Protein AF-A0A9W8JZE2-F1 (afdb_monomer_lite)

Foldseek 3Di:
DDDDDDDDDDDPPDPPPPPPPPPPPPDDPVCLQWDKDKAFPVRDPDADAFGKIKIKTFCCCNCPVVVHDDQKDWDWDDDPPV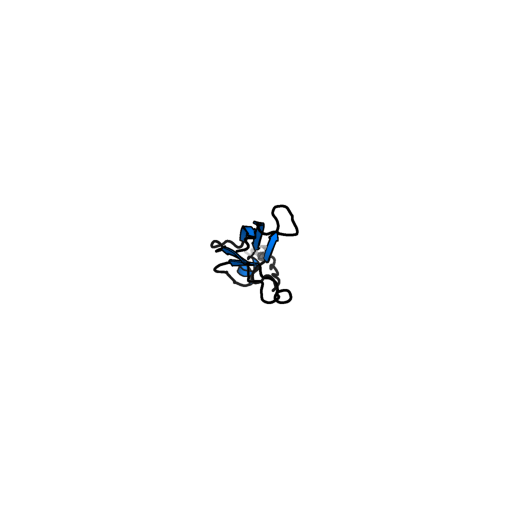RDPPPDDIHTFDIGGAPPPDRMDIDMTGRHDD

pLDDT: mean 81.43, std 16.73, range [36.34, 96.12]

Structure (mmCIF, N/CA/C/O backbone):
data_AF-A0A9W8JZE2-F1
#
_entry.id   AF-A0A9W8JZE2-F1
#
loop_
_atom_site.group_PDB
_atom_site.id
_atom_site.type_symbol
_atom_site.label_atom_id
_atom_site.label_alt_id
_atom_site.label_comp_id
_atom_site.label_asym_id
_atom_site.label_entity_id
_atom_site.label_seq_id
_atom_site.pdbx_PDB_ins_code
_atom_site.Cartn_x
_atom_site.Cartn_y
_atom_site.Cartn_z
_atom_site.occupancy
_atom_site.B_iso_or_equiv
_atom_site.auth_seq_id
_atom_site.auth_comp_id
_atom_site.auth_asym_id
_atom_site.auth_atom_id
_atom_site.pdbx_PDB_model_num
ATOM 1 N N . MET A 1 1 ? -56.820 27.777 64.980 1.00 41.22 1 MET A N 1
ATOM 2 C CA . MET A 1 1 ? -55.723 27.080 64.274 1.00 41.22 1 MET A CA 1
ATOM 3 C C . MET A 1 1 ? -55.921 27.257 62.779 1.00 41.22 1 MET A C 1
ATOM 5 O O . MET A 1 1 ? -56.930 26.787 62.270 1.00 41.22 1 MET A O 1
ATOM 9 N N . LYS A 1 2 ? -55.019 27.959 62.087 1.00 36.34 2 LYS A N 1
ATOM 10 C CA . LYS A 1 2 ? -54.904 27.886 60.624 1.00 36.34 2 LYS A CA 1
ATOM 11 C C . LYS A 1 2 ? -53.526 28.412 60.224 1.00 36.34 2 LYS A C 1
ATOM 13 O O . LYS A 1 2 ? -53.331 29.610 60.075 1.00 36.34 2 LYS A O 1
ATOM 18 N N . PHE A 1 3 ? -52.561 27.503 60.147 1.00 48.38 3 PHE A N 1
ATOM 19 C CA . PHE A 1 3 ? -51.290 27.757 59.480 1.00 48.38 3 PHE A CA 1
ATOM 20 C C . PHE A 1 3 ? -51.466 27.330 58.024 1.00 48.38 3 PHE A C 1
ATOM 22 O O . PHE A 1 3 ? -51.836 26.186 57.771 1.00 48.38 3 PHE A O 1
ATOM 29 N N . ALA A 1 4 ? -51.230 28.235 57.081 1.00 52.41 4 ALA A N 1
ATOM 30 C CA . ALA A 1 4 ? -51.015 27.873 55.687 1.00 52.41 4 ALA A CA 1
ATOM 31 C C . ALA A 1 4 ? -49.619 28.375 55.316 1.00 52.41 4 ALA A C 1
ATOM 33 O O . ALA A 1 4 ? -49.341 29.571 55.359 1.00 52.41 4 ALA A O 1
ATOM 34 N N . ILE A 1 5 ? -48.731 27.408 55.104 1.00 54.84 5 ILE A N 1
ATOM 35 C CA . ILE A 1 5 ? -47.288 27.562 54.963 1.00 54.84 5 ILE A CA 1
ATOM 36 C C . ILE A 1 5 ? -46.951 28.056 53.555 1.00 54.84 5 ILE A C 1
ATOM 38 O O . ILE A 1 5 ? -47.603 27.717 52.570 1.00 54.84 5 ILE A O 1
ATOM 42 N N . SER A 1 6 ? -45.925 28.896 53.531 1.00 46.66 6 SER A N 1
ATOM 43 C CA . SER A 1 6 ? -45.327 29.571 52.390 1.00 46.66 6 SER A CA 1
ATOM 44 C C . SER A 1 6 ? -44.606 28.616 51.425 1.00 46.66 6 SER A C 1
ATOM 46 O O . SER A 1 6 ? -44.084 27.590 51.844 1.00 46.66 6 SER A O 1
ATOM 48 N N . THR A 1 7 ? -44.585 29.024 50.151 1.00 55.22 7 THR A N 1
ATOM 49 C CA . THR A 1 7 ? -43.564 28.834 49.094 1.00 55.22 7 THR A CA 1
ATOM 50 C C . THR A 1 7 ? -42.541 27.693 49.212 1.00 55.22 7 THR A C 1
ATOM 52 O O . THR A 1 7 ? -41.794 27.611 50.177 1.00 55.22 7 THR A O 1
ATOM 55 N N . THR A 1 8 ? -42.360 26.916 48.134 1.00 50.41 8 THR A N 1
ATOM 56 C CA . THR A 1 8 ? -41.018 26.643 47.569 1.00 50.41 8 THR A CA 1
ATOM 57 C C . THR A 1 8 ? -41.085 25.957 46.204 1.00 50.41 8 THR A C 1
ATOM 59 O O . THR A 1 8 ? -41.931 25.111 45.932 1.00 50.41 8 THR A O 1
ATOM 62 N N . LEU A 1 9 ? -40.184 26.411 45.335 1.00 56.50 9 LEU A N 1
ATOM 63 C CA . LEU A 1 9 ? -40.003 26.036 43.944 1.00 56.50 9 LEU A CA 1
ATOM 64 C C . LEU A 1 9 ? -39.423 24.623 43.812 1.00 56.50 9 LEU A C 1
ATOM 66 O O . LEU A 1 9 ? -38.464 24.291 44.501 1.00 56.50 9 LEU A O 1
ATOM 70 N N . LEU A 1 10 ? -39.901 23.859 42.831 1.00 52.69 10 LEU A N 1
ATOM 71 C CA . LEU A 1 10 ? -39.176 22.714 42.275 1.00 52.69 10 LEU A CA 1
ATOM 72 C C . LEU A 1 10 ? -39.187 22.822 40.747 1.00 52.69 10 LEU A C 1
ATOM 74 O O . LEU A 1 10 ? -39.935 22.141 40.053 1.00 52.69 10 LEU A O 1
ATOM 78 N N . TYR A 1 11 ? -38.352 23.721 40.223 1.00 53.94 11 TYR A N 1
ATOM 79 C CA . TYR A 1 11 ? -37.926 23.660 38.828 1.00 53.94 11 TYR A CA 1
ATOM 80 C C . TYR A 1 11 ? -36.801 22.627 38.737 1.00 53.94 11 TYR A C 1
ATOM 82 O O . TYR A 1 11 ? -35.654 22.914 39.068 1.00 53.94 11 TYR A O 1
ATOM 90 N N . LEU A 1 12 ? -37.133 21.410 38.304 1.00 54.81 12 LEU A N 1
ATOM 91 C CA . LEU A 1 12 ? -36.140 20.458 37.814 1.00 54.81 12 LEU A CA 1
ATOM 92 C C . LEU A 1 12 ? -35.728 20.912 36.407 1.00 54.81 12 LEU A C 1
ATOM 94 O O . LEU A 1 12 ? -36.334 20.529 35.409 1.00 54.81 12 LEU A O 1
ATOM 98 N N . SER A 1 13 ? -34.707 21.761 36.315 1.00 56.88 13 SER A N 1
ATOM 99 C CA . SER A 1 13 ? -33.978 21.953 35.064 1.00 56.88 13 SER A CA 1
ATOM 100 C C . SER A 1 13 ? -33.230 20.656 34.764 1.00 56.88 13 SER A C 1
ATOM 102 O O . SER A 1 13 ? -32.191 20.375 35.362 1.00 56.88 13 SER A O 1
ATOM 104 N N . GLY A 1 14 ? -33.805 19.838 33.882 1.00 51.34 14 GLY A N 1
ATOM 105 C CA . GLY A 1 14 ? -33.154 18.658 33.337 1.00 51.34 14 GLY A CA 1
ATOM 106 C C . GLY A 1 14 ? -31.832 19.056 32.694 1.00 51.34 14 GLY A C 1
ATOM 107 O O . GLY A 1 14 ? -31.804 19.780 31.700 1.00 51.34 14 GLY A O 1
ATOM 108 N N . LEU A 1 15 ? -30.735 18.585 33.279 1.00 51.66 15 LEU A N 1
ATOM 109 C CA . LEU A 1 15 ? -29.432 18.565 32.636 1.00 51.66 15 LEU A CA 1
ATOM 110 C C . LEU A 1 15 ? -29.552 17.612 31.444 1.00 51.66 15 LEU A C 1
ATOM 112 O O . LEU A 1 15 ? -29.400 16.400 31.586 1.00 51.66 15 LEU A O 1
ATOM 116 N N . VAL A 1 16 ? -29.876 18.147 30.268 1.00 57.12 16 VAL A N 1
ATOM 117 C CA . VAL A 1 16 ? -29.594 17.458 29.011 1.00 57.12 16 VAL A CA 1
ATOM 118 C C . VAL A 1 16 ? -28.081 17.338 28.936 1.00 57.12 16 VAL A C 1
ATOM 120 O O . VAL A 1 16 ? -27.383 18.297 28.617 1.00 57.12 16 VAL A O 1
ATOM 123 N N . ALA A 1 17 ? -27.569 16.168 29.317 1.00 54.81 17 ALA A N 1
ATOM 124 C CA . ALA A 1 17 ? -26.211 15.776 29.006 1.00 54.81 17 ALA A CA 1
ATOM 125 C C . ALA A 1 17 ? -26.074 15.884 27.486 1.00 54.81 17 ALA A C 1
ATOM 127 O O . ALA A 1 17 ? -26.643 15.086 26.741 1.00 54.81 17 ALA A O 1
ATOM 128 N N . SER A 1 18 ? -25.393 16.929 27.027 1.00 52.44 18 SER A N 1
ATOM 129 C CA . SER A 1 18 ? -24.960 17.075 25.651 1.00 52.44 18 SER A CA 1
ATOM 130 C C . SER A 1 18 ? -24.080 15.865 25.367 1.00 52.44 18 SER A C 1
ATOM 132 O O . SER A 1 18 ? -22.914 15.831 25.756 1.00 52.44 18 SER A O 1
ATOM 134 N N . ALA A 1 19 ? -24.658 14.832 24.749 1.00 52.00 19 ALA A N 1
ATOM 135 C CA . ALA A 1 19 ? -23.880 13.773 24.141 1.00 52.00 19 ALA A CA 1
ATOM 136 C C . ALA A 1 19 ? -22.913 14.484 23.199 1.00 52.00 19 ALA A C 1
ATOM 138 O O . ALA A 1 19 ? -23.346 15.176 22.274 1.00 52.00 19 ALA A O 1
ATOM 139 N N . SER A 1 20 ? -21.618 14.406 23.497 1.00 51.25 20 SER A N 1
ATOM 140 C CA . SER A 1 20 ? -20.584 14.907 22.609 1.00 51.25 20 SER A CA 1
ATOM 141 C C . SER A 1 20 ? -20.808 14.219 21.273 1.00 51.25 20 SER A C 1
ATOM 143 O O . SER A 1 20 ? -20.567 13.017 21.144 1.00 51.25 20 SER A O 1
ATOM 145 N N . VAL A 1 21 ? -21.339 14.964 20.305 1.00 52.09 21 VAL A N 1
ATOM 146 C CA . VAL A 1 21 ? -21.373 14.537 18.916 1.00 52.09 21 VAL A CA 1
ATOM 147 C C . VAL A 1 21 ? -19.905 14.471 18.537 1.00 52.09 21 VAL A C 1
ATOM 149 O O . VAL A 1 21 ? -19.288 15.497 18.253 1.00 52.09 21 VAL A O 1
ATOM 152 N N . TYR A 1 22 ? -19.314 13.279 18.654 1.00 53.31 22 TYR A N 1
ATOM 153 C CA . TYR A 1 22 ? -18.031 13.008 18.029 1.00 53.31 22 TYR A CA 1
ATOM 154 C C . TYR A 1 22 ? -18.170 13.514 16.595 1.00 53.31 22 TYR A C 1
ATOM 156 O O . TYR A 1 22 ? -19.192 13.208 15.965 1.00 53.31 22 TYR A O 1
ATOM 164 N N . PRO A 1 23 ? -17.241 14.353 16.103 1.00 55.75 23 PRO A N 1
ATOM 165 C CA . PRO A 1 23 ? -17.316 14.806 14.728 1.00 55.75 23 PRO A CA 1
ATOM 166 C C . PRO A 1 23 ? -17.463 13.551 13.875 1.00 55.75 23 PRO A C 1
ATOM 168 O O . PRO A 1 23 ? -16.620 12.659 13.953 1.00 55.75 23 PRO A O 1
ATOM 171 N N . ARG A 1 24 ? -18.575 13.439 13.136 1.00 52.97 24 ARG A N 1
ATOM 172 C CA . ARG A 1 24 ? -18.714 12.405 12.113 1.00 52.97 24 ARG A CA 1
ATOM 173 C C . ARG A 1 24 ? -17.526 12.622 11.191 1.00 52.97 24 ARG A C 1
ATOM 175 O O . ARG A 1 24 ? -17.515 13.609 10.455 1.00 52.97 24 ARG A O 1
ATOM 182 N N . GLN A 1 25 ? -16.507 11.773 11.290 1.00 63.12 25 GLN A N 1
ATOM 183 C CA . GLN A 1 25 ? -15.454 11.749 10.294 1.00 63.12 25 GLN A CA 1
ATOM 184 C C . GLN A 1 25 ? -16.162 11.410 8.988 1.00 63.12 25 GLN A C 1
ATOM 186 O O . GLN A 1 25 ? -16.701 10.325 8.815 1.00 63.12 25 GLN A O 1
ATOM 191 N N . SER A 1 26 ? -16.288 12.392 8.098 1.00 81.00 26 SER A N 1
ATOM 192 C CA . SER A 1 26 ? -16.811 12.130 6.768 1.00 81.00 26 SER A CA 1
ATOM 193 C C . SER A 1 26 ? -15.680 11.487 5.979 1.00 81.00 26 SER A C 1
ATOM 195 O O . SER A 1 26 ? -14.832 12.188 5.425 1.00 81.00 26 SER A O 1
ATOM 197 N N . CYS A 1 27 ? -15.624 10.161 5.981 1.00 88.56 27 CYS A N 1
ATOM 198 C CA . CYS A 1 27 ? -14.689 9.432 5.140 1.00 88.56 27 CYS A CA 1
ATOM 199 C C . CYS A 1 27 ? -15.183 9.453 3.686 1.00 88.56 27 CYS A C 1
ATOM 201 O O . CYS A 1 27 ? -16.310 9.026 3.422 1.00 88.56 27 CYS A O 1
ATOM 203 N N . PRO A 1 28 ? -14.386 9.961 2.726 1.00 90.81 28 PRO A N 1
ATOM 204 C CA . PRO A 1 28 ? -14.725 9.840 1.315 1.00 90.81 28 PRO A CA 1
ATOM 205 C C . PRO A 1 28 ? -14.824 8.363 0.914 1.00 90.81 28 PRO A C 1
ATOM 207 O O . PRO A 1 28 ? -14.001 7.555 1.324 1.00 90.81 28 PRO A O 1
ATOM 210 N N . GLU A 1 29 ? -15.744 8.012 0.015 1.00 89.75 29 GLU A N 1
ATOM 211 C CA . GLU A 1 29 ? -15.854 6.641 -0.529 1.00 89.75 29 GLU A CA 1
ATOM 212 C C . GLU A 1 29 ? -14.545 6.121 -1.160 1.00 89.75 29 GLU A C 1
ATOM 214 O O . GLU A 1 29 ? -14.298 4.915 -1.245 1.00 89.75 29 GLU A O 1
ATOM 219 N N . ALA A 1 30 ? -13.673 7.033 -1.599 1.00 90.38 30 ALA A N 1
ATOM 220 C CA . ALA A 1 30 ? -12.351 6.702 -2.121 1.00 90.38 30 ALA A CA 1
ATOM 221 C C . ALA A 1 30 ? -11.404 6.118 -1.054 1.00 90.38 30 ALA A C 1
ATOM 223 O O . ALA A 1 30 ? -10.507 5.359 -1.404 1.00 90.38 30 ALA A O 1
ATOM 224 N N . THR A 1 31 ? -11.605 6.426 0.232 1.00 92.62 31 THR A N 1
ATOM 225 C CA . THR A 1 31 ? -10.744 5.969 1.338 1.00 92.62 31 THR A CA 1
ATOM 226 C C . THR A 1 31 ? -11.270 4.711 2.024 1.00 92.62 31 THR A C 1
ATOM 228 O O . THR A 1 31 ? -10.726 4.293 3.047 1.00 92.62 31 THR A O 1
ATOM 231 N N . ARG A 1 32 ? -12.300 4.061 1.462 1.00 92.75 32 ARG A N 1
ATOM 232 C CA . ARG A 1 32 ? -12.908 2.847 2.033 1.00 92.75 32 ARG A CA 1
ATOM 233 C C . ARG A 1 32 ? -11.934 1.682 2.222 1.00 92.75 32 ARG A C 1
ATOM 235 O O . ARG A 1 32 ? -12.169 0.824 3.060 1.00 92.75 32 ARG A O 1
ATOM 242 N N . PHE A 1 33 ? -10.846 1.656 1.452 1.00 92.75 33 PHE A N 1
ATOM 243 C CA . PHE A 1 33 ? -9.780 0.651 1.550 1.00 92.75 33 PHE A CA 1
ATOM 244 C C . PHE A 1 33 ? -8.503 1.199 2.202 1.00 92.75 33 PHE A C 1
ATOM 246 O O . PHE A 1 33 ? -7.457 0.558 2.163 1.00 92.75 33 PHE A O 1
ATOM 253 N N . GLY A 1 34 ? -8.594 2.382 2.809 1.00 93.00 34 GLY A N 1
ATOM 254 C CA . GLY A 1 34 ? -7.481 3.105 3.399 1.00 93.00 34 GLY A CA 1
ATOM 255 C C . GLY A 1 34 ? -6.833 4.111 2.454 1.00 93.00 34 GLY A C 1
ATOM 256 O O . GLY A 1 34 ? -7.237 4.288 1.304 1.00 93.00 34 GLY A O 1
ATOM 257 N N . ILE A 1 35 ? -5.828 4.804 2.977 1.00 95.12 35 ILE A N 1
ATOM 258 C CA . ILE A 1 35 ? -5.044 5.816 2.270 1.00 95.12 35 ILE A CA 1
ATOM 259 C C . ILE A 1 35 ? -3.605 5.324 2.189 1.00 95.12 35 ILE A C 1
ATOM 261 O O . ILE A 1 35 ? -2.948 5.180 3.217 1.00 95.12 35 ILE A O 1
ATOM 265 N N . LEU A 1 36 ? -3.114 5.095 0.971 1.00 94.19 36 LEU A N 1
ATOM 266 C CA . LEU A 1 36 ? -1.719 4.760 0.701 1.00 94.19 36 LEU A CA 1
ATOM 267 C C . LEU A 1 36 ? -0.922 6.039 0.430 1.00 94.19 36 LEU A C 1
ATOM 269 O O . LEU A 1 36 ? -1.242 6.798 -0.482 1.00 94.19 36 LEU A O 1
ATOM 273 N N . THR A 1 37 ? 0.140 6.249 1.198 1.00 94.69 37 THR A N 1
ATOM 274 C CA . THR A 1 37 ? 1.133 7.303 0.981 1.00 94.69 37 THR A CA 1
ATOM 275 C C . THR A 1 37 ? 2.481 6.660 0.693 1.00 94.69 37 THR A C 1
ATOM 277 O O . THR A 1 37 ? 2.926 5.779 1.429 1.00 94.69 37 THR A O 1
ATOM 280 N N . VAL A 1 38 ? 3.132 7.114 -0.375 1.00 92.06 38 VAL A N 1
ATOM 281 C CA . VAL A 1 38 ? 4.458 6.650 -0.786 1.00 92.06 38 VAL A CA 1
ATOM 282 C C . VAL A 1 38 ? 5.378 7.857 -0.869 1.00 92.06 38 VAL A C 1
ATOM 284 O O . VAL A 1 38 ? 5.032 8.856 -1.501 1.00 92.06 38 VAL A O 1
ATOM 287 N N . SER A 1 39 ? 6.536 7.782 -0.226 1.00 93.00 39 SER A N 1
ATOM 288 C CA . SER A 1 39 ? 7.520 8.859 -0.227 1.00 93.00 39 SER A CA 1
ATOM 289 C C . SER A 1 39 ? 8.944 8.325 -0.289 1.00 93.00 39 SER A C 1
ATOM 291 O O . SER A 1 39 ? 9.242 7.199 0.106 1.00 93.00 39 SER A O 1
ATOM 293 N N . SER A 1 40 ? 9.847 9.160 -0.790 1.00 90.06 40 SER A N 1
ATOM 294 C CA . SER A 1 40 ? 11.274 8.887 -0.729 1.00 90.06 40 SER A CA 1
ATOM 295 C C . SER A 1 40 ? 11.813 9.376 0.616 1.00 90.06 40 SER A C 1
ATOM 297 O O . SER A 1 40 ? 11.540 10.525 0.981 1.00 90.06 40 SER A O 1
ATOM 299 N N . PRO A 1 41 ? 12.630 8.581 1.331 1.00 81.75 41 PRO A N 1
ATOM 300 C CA . PRO A 1 41 ? 13.300 9.038 2.549 1.00 81.75 41 PRO A CA 1
ATOM 301 C C . PRO A 1 41 ? 14.178 10.280 2.333 1.00 81.75 41 PRO A C 1
ATOM 303 O O . PRO A 1 41 ? 14.392 11.050 3.264 1.00 81.75 41 PRO A O 1
ATOM 306 N N . SER A 1 42 ? 14.680 10.488 1.111 1.00 85.00 42 SER A N 1
ATOM 307 C CA . SER A 1 42 ? 15.508 11.639 0.732 1.00 85.00 42 SER A CA 1
ATOM 308 C C . SER A 1 42 ? 14.722 12.769 0.054 1.00 85.00 42 SER A C 1
ATOM 310 O O . SER A 1 42 ? 15.314 13.780 -0.320 1.00 85.00 42 SER A O 1
ATOM 312 N N . GLY A 1 43 ? 13.403 12.622 -0.117 1.00 84.31 43 GLY A N 1
ATOM 313 C CA . GLY A 1 43 ? 12.563 13.587 -0.834 1.00 84.31 43 GLY A CA 1
ATOM 314 C C . GLY A 1 43 ? 12.676 13.520 -2.363 1.00 84.31 43 GLY A C 1
ATOM 315 O O . GLY A 1 43 ? 12.240 14.448 -3.042 1.00 84.31 43 GLY A O 1
ATOM 316 N N . ALA A 1 44 ? 13.249 12.447 -2.917 1.00 84.31 44 ALA A N 1
ATOM 317 C CA . ALA A 1 44 ? 13.294 12.227 -4.360 1.00 84.31 44 ALA A CA 1
ATOM 318 C C . ALA A 1 44 ? 11.887 12.049 -4.966 1.00 84.31 44 ALA A C 1
ATOM 320 O O . ALA A 1 44 ? 10.990 11.470 -4.351 1.00 84.31 44 ALA A O 1
ATOM 321 N N . THR A 1 45 ? 11.712 12.524 -6.201 1.00 85.12 45 THR A N 1
ATOM 322 C CA . THR A 1 45 ? 10.468 12.394 -6.984 1.00 85.12 45 THR A CA 1
ATOM 323 C C . THR A 1 45 ? 10.535 11.289 -8.042 1.00 85.12 45 THR A C 1
ATOM 325 O O . THR A 1 45 ? 9.518 10.955 -8.645 1.00 85.12 45 THR A O 1
ATOM 328 N N . SER A 1 46 ? 11.716 10.704 -8.252 1.00 84.19 46 SER A N 1
ATOM 329 C CA . SER A 1 46 ? 11.972 9.566 -9.137 1.00 84.19 46 SER A CA 1
ATOM 330 C C . SER A 1 46 ? 12.690 8.464 -8.363 1.00 84.19 46 SER A C 1
ATOM 332 O O . SER A 1 46 ? 13.592 8.772 -7.585 1.00 84.19 46 SER A O 1
ATOM 334 N N . TYR A 1 47 ? 12.330 7.206 -8.618 1.00 85.38 47 TYR A N 1
ATOM 335 C CA . TYR A 1 47 ? 12.928 6.036 -7.974 1.00 85.38 47 TYR A CA 1
ATOM 336 C C . TYR A 1 47 ? 13.657 5.180 -9.005 1.00 85.38 47 TYR A C 1
ATOM 338 O O . TYR A 1 47 ? 13.104 4.869 -10.061 1.00 85.38 47 TYR A O 1
ATOM 346 N N . ASN A 1 48 ? 14.879 4.780 -8.681 1.00 85.62 48 ASN A N 1
ATOM 347 C CA . ASN A 1 48 ? 15.655 3.799 -9.422 1.00 85.62 48 ASN A CA 1
ATOM 348 C C . ASN A 1 48 ? 15.574 2.428 -8.737 1.00 85.62 48 ASN A C 1
ATOM 350 O O . ASN A 1 48 ? 15.297 2.340 -7.536 1.00 85.62 48 ASN A O 1
ATOM 354 N N . PRO A 1 49 ? 15.852 1.337 -9.469 1.00 83.69 49 PRO A N 1
ATOM 355 C CA . PRO A 1 49 ? 16.052 0.033 -8.851 1.00 83.69 49 PRO A CA 1
ATOM 356 C C . PRO A 1 49 ? 17.100 0.104 -7.728 1.00 83.69 49 PRO A C 1
ATOM 358 O O . PRO A 1 49 ? 18.196 0.625 -7.920 1.00 83.69 49 PRO A O 1
ATOM 361 N N . GLY A 1 50 ? 16.757 -0.430 -6.557 1.00 84.25 50 GLY A N 1
ATOM 362 C CA . GLY A 1 50 ? 17.583 -0.419 -5.347 1.00 84.25 50 GLY A CA 1
ATOM 363 C C . GLY A 1 50 ? 17.345 0.764 -4.400 1.00 84.25 50 GLY A C 1
ATOM 364 O O . GLY A 1 50 ? 17.784 0.696 -3.242 1.00 84.25 50 GLY A O 1
ATOM 365 N N . ASP A 1 51 ? 16.622 1.798 -4.847 1.00 88.38 51 ASP A N 1
ATOM 366 C CA . ASP A 1 51 ? 16.287 2.953 -4.014 1.00 88.38 51 ASP A CA 1
ATOM 367 C C . ASP A 1 51 ? 15.321 2.568 -2.891 1.00 88.38 51 ASP A C 1
ATOM 369 O O . ASP A 1 51 ? 14.477 1.675 -3.031 1.00 88.38 51 ASP A O 1
ATOM 373 N N . ASP A 1 52 ? 15.456 3.266 -1.764 1.00 90.50 52 ASP A N 1
ATOM 374 C CA . ASP A 1 52 ? 14.557 3.123 -0.626 1.00 90.50 52 ASP A CA 1
ATOM 375 C C . ASP A 1 52 ? 13.251 3.892 -0.859 1.00 90.50 52 ASP A C 1
ATOM 377 O O . ASP A 1 52 ? 13.242 5.053 -1.279 1.00 90.50 52 ASP A O 1
ATOM 381 N N . ILE A 1 53 ? 12.143 3.245 -0.514 1.00 91.75 53 ILE A N 1
ATOM 382 C CA . ILE A 1 53 ? 10.793 3.794 -0.526 1.00 91.75 53 ILE A CA 1
ATOM 383 C C . ILE A 1 53 ? 10.202 3.655 0.871 1.00 91.75 53 ILE A C 1
ATOM 385 O O . ILE A 1 53 ? 10.187 2.563 1.439 1.00 91.75 53 ILE A O 1
ATOM 389 N N . SER A 1 54 ? 9.676 4.757 1.397 1.00 94.31 54 SER A N 1
ATOM 390 C CA . SER A 1 54 ? 8.836 4.769 2.588 1.00 94.31 54 SER A CA 1
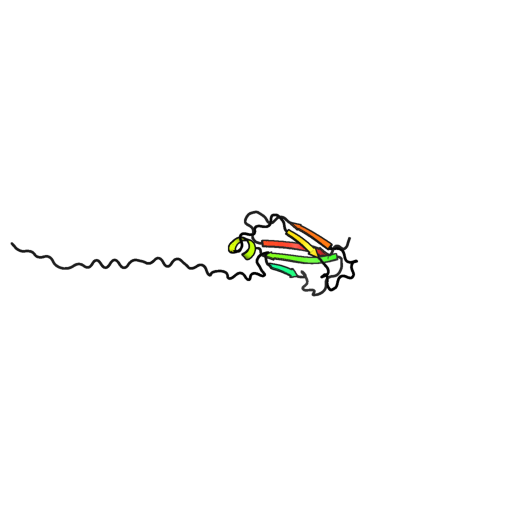ATOM 391 C C . SER A 1 54 ? 7.372 4.607 2.193 1.00 94.31 54 SER A C 1
ATOM 393 O O . SER A 1 54 ? 6.855 5.321 1.328 1.00 94.31 54 SER A O 1
ATOM 395 N N . ILE A 1 55 ? 6.709 3.642 2.819 1.00 94.38 55 ILE A N 1
ATOM 396 C CA . ILE A 1 55 ? 5.308 3.315 2.595 1.00 94.38 55 ILE A CA 1
ATOM 397 C C . ILE A 1 55 ? 4.562 3.512 3.905 1.00 94.38 55 ILE A C 1
ATOM 399 O O . ILE A 1 55 ? 4.969 2.998 4.947 1.00 94.38 55 ILE A O 1
ATOM 403 N N . LYS A 1 56 ? 3.434 4.217 3.824 1.00 95.56 56 LYS A N 1
ATOM 404 C CA . LYS A 1 56 ? 2.495 4.395 4.924 1.00 95.56 56 LYS A CA 1
ATOM 405 C C . LYS A 1 56 ? 1.073 4.128 4.456 1.00 95.56 56 LYS A C 1
ATOM 407 O O . LYS A 1 56 ? 0.644 4.676 3.442 1.00 95.56 56 LYS A O 1
ATOM 412 N N . VAL A 1 57 ? 0.332 3.338 5.222 1.00 96.12 57 VAL A N 1
ATOM 413 C CA . VAL A 1 57 ? -1.099 3.109 5.017 1.00 96.12 57 VAL A CA 1
ATOM 414 C C . VAL A 1 57 ? -1.880 3.520 6.254 1.00 96.12 57 VAL A C 1
ATOM 416 O O . VAL A 1 57 ? -1.509 3.171 7.374 1.00 96.12 57 VAL A O 1
ATOM 419 N N . ASP A 1 58 ? -2.976 4.241 6.026 1.00 95.50 58 ASP A N 1
ATOM 420 C CA . ASP A 1 58 ? -3.966 4.584 7.042 1.00 95.50 58 ASP A CA 1
ATOM 421 C C . ASP A 1 58 ? -5.302 3.891 6.754 1.00 95.50 58 ASP A C 1
ATOM 423 O O . ASP A 1 58 ? -5.960 4.173 5.752 1.00 95.50 58 ASP A O 1
ATOM 427 N N . LEU A 1 59 ? -5.693 2.971 7.635 1.00 95.56 59 LEU A N 1
ATOM 428 C CA . LEU A 1 59 ? -6.920 2.180 7.564 1.00 95.56 59 LEU A CA 1
ATOM 429 C C . LEU A 1 59 ? -8.046 2.741 8.443 1.00 95.56 59 LEU A C 1
ATOM 431 O O . LEU A 1 59 ? -9.073 2.083 8.590 1.00 95.56 59 LEU A O 1
ATOM 435 N N . THR A 1 60 ? -7.890 3.933 9.026 1.00 94.44 60 THR A N 1
ATOM 436 C CA . THR A 1 60 ? -8.847 4.502 9.990 1.00 94.44 60 THR A CA 1
ATOM 437 C C . THR A 1 60 ? -10.269 4.510 9.439 1.00 94.44 60 THR A C 1
ATOM 439 O O . THR A 1 60 ? -11.166 3.963 10.072 1.00 94.44 60 THR A O 1
ATOM 442 N N . CYS A 1 61 ? -10.463 5.044 8.230 1.00 93.69 61 CYS A N 1
ATOM 443 C CA . CYS A 1 61 ? -11.771 5.045 7.574 1.00 93.69 61 CYS A CA 1
ATOM 444 C C . CYS A 1 61 ? -12.257 3.626 7.253 1.00 93.69 61 CYS A C 1
ATOM 446 O O . CYS A 1 6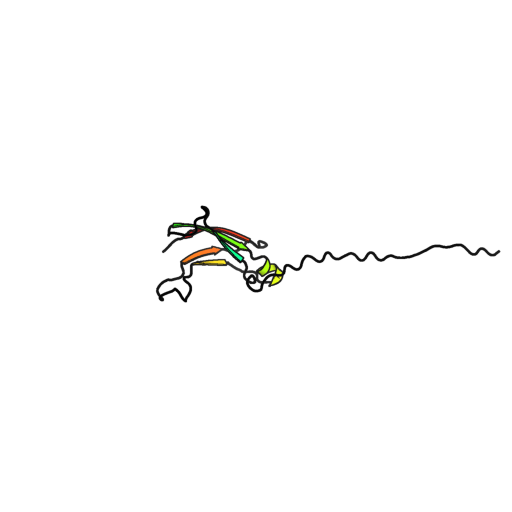1 ? -13.405 3.286 7.527 1.00 93.69 61 CYS A O 1
ATOM 448 N N . ALA A 1 62 ? -11.380 2.789 6.688 1.00 93.62 62 ALA A N 1
ATOM 449 C CA . ALA A 1 62 ? -11.724 1.425 6.296 1.00 93.62 62 ALA A CA 1
ATOM 450 C C . ALA A 1 62 ? -12.304 0.635 7.476 1.00 93.62 62 ALA A C 1
ATOM 452 O O . ALA A 1 62 ? -13.371 0.039 7.353 1.00 93.62 62 ALA A O 1
ATOM 453 N N . VAL A 1 63 ? -11.647 0.700 8.634 1.00 93.00 63 VAL A N 1
ATOM 454 C CA . VAL A 1 63 ? -12.049 -0.043 9.830 1.00 93.00 63 VAL A CA 1
ATOM 455 C C . VAL A 1 63 ? -13.225 0.621 10.543 1.00 93.00 63 VAL A C 1
ATOM 457 O O . VAL A 1 63 ? -14.210 -0.056 10.833 1.00 93.00 63 VAL A O 1
ATOM 460 N N . ASN A 1 64 ? -13.145 1.923 10.827 1.00 92.50 64 ASN A N 1
ATOM 461 C CA . ASN A 1 64 ? -14.094 2.578 11.731 1.00 92.50 64 ASN A CA 1
ATOM 462 C C . ASN A 1 64 ? -15.420 2.946 11.055 1.00 92.50 64 ASN A C 1
ATOM 464 O O . ASN A 1 64 ? -16.464 2.875 11.702 1.00 92.50 64 ASN A O 1
ATOM 468 N N . ASP A 1 65 ? -15.392 3.316 9.774 1.00 92.06 65 ASP A N 1
ATOM 469 C CA . ASP A 1 65 ? -16.569 3.815 9.052 1.00 92.06 65 ASP A CA 1
ATOM 470 C C . ASP A 1 65 ? -17.160 2.765 8.108 1.00 92.06 65 ASP A C 1
ATOM 472 O O . ASP A 1 65 ? -18.380 2.683 7.957 1.00 92.06 65 ASP A O 1
ATOM 476 N N . PHE A 1 66 ? -16.311 1.927 7.505 1.00 91.81 66 PHE A N 1
ATOM 477 C CA . PHE A 1 66 ? -16.745 0.904 6.548 1.00 91.81 66 PHE A CA 1
ATOM 478 C C . PHE A 1 66 ? -16.729 -0.527 7.109 1.00 91.81 66 PHE A C 1
ATOM 480 O O . PHE A 1 66 ? -17.246 -1.435 6.458 1.00 91.81 66 PHE A O 1
ATOM 487 N N . GLY A 1 67 ? -16.170 -0.758 8.304 1.00 91.50 67 GLY A N 1
ATOM 488 C CA . GLY A 1 67 ? -16.097 -2.091 8.919 1.00 91.50 67 GLY A CA 1
ATOM 489 C C . GLY A 1 67 ? -15.204 -3.085 8.164 1.00 91.50 67 GLY A C 1
ATOM 490 O O . GLY A 1 67 ? -15.343 -4.297 8.329 1.00 91.50 67 GLY A O 1
ATOM 491 N N . ILE A 1 68 ? -14.300 -2.591 7.318 1.00 91.12 68 ILE A N 1
ATOM 492 C CA . ILE A 1 68 ? -13.380 -3.381 6.502 1.00 91.12 68 ILE A CA 1
ATOM 493 C C . ILE A 1 68 ? -12.0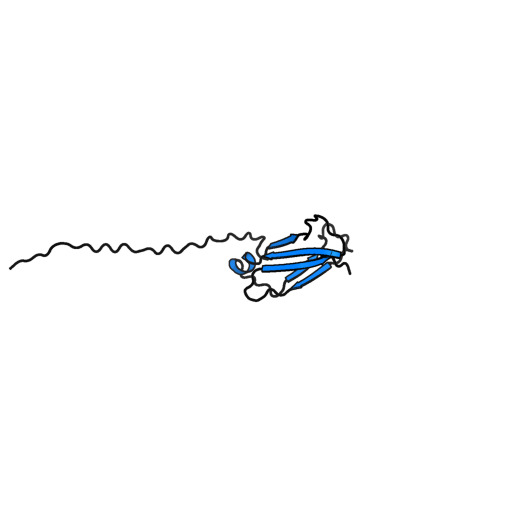67 -3.537 7.267 1.00 91.12 68 ILE A C 1
ATOM 495 O O . ILE A 1 68 ? -11.259 -2.613 7.348 1.00 91.12 68 ILE A O 1
ATOM 499 N N . VAL A 1 69 ? -11.842 -4.736 7.805 1.00 91.81 69 VAL A N 1
ATOM 500 C CA . VAL A 1 69 ? -10.597 -5.100 8.491 1.00 91.81 69 VAL A CA 1
ATOM 501 C C . VAL A 1 69 ? -9.787 -6.031 7.584 1.00 91.81 69 VAL A C 1
ATOM 503 O O . VAL A 1 69 ? -10.176 -7.189 7.407 1.00 91.81 69 VAL A O 1
ATOM 506 N N . PRO A 1 70 ? -8.686 -5.561 6.972 1.00 90.88 70 PRO A N 1
ATOM 507 C CA . PRO A 1 70 ? -7.876 -6.403 6.104 1.00 90.88 70 PRO A CA 1
ATOM 508 C C . PRO A 1 70 ? -7.134 -7.473 6.913 1.00 90.88 70 PRO A C 1
ATOM 510 O O . PRO A 1 70 ? -6.550 -7.189 7.957 1.00 90.88 70 PRO A O 1
ATOM 513 N N . ALA A 1 71 ? -7.110 -8.705 6.398 1.00 91.25 71 ALA A N 1
ATOM 514 C CA . ALA A 1 71 ? -6.299 -9.783 6.970 1.00 91.25 71 ALA A CA 1
ATOM 515 C C . ALA A 1 71 ? -4.800 -9.579 6.692 1.00 91.25 71 ALA A C 1
ATOM 517 O O . ALA A 1 71 ? -3.956 -9.910 7.519 1.00 91.25 71 ALA A O 1
ATOM 518 N N . TYR A 1 72 ? -4.472 -9.033 5.520 1.00 92.44 72 TYR A N 1
ATOM 519 C CA . TYR A 1 72 ? -3.121 -8.669 5.107 1.00 92.44 72 TYR A CA 1
ATOM 520 C C . TYR A 1 72 ? -3.174 -7.529 4.085 1.00 92.44 72 TYR A C 1
ATOM 522 O O . TYR A 1 72 ? -4.200 -7.299 3.444 1.00 92.44 72 TYR A O 1
ATOM 530 N N . LEU A 1 73 ? -2.050 -6.834 3.936 1.00 94.25 73 LEU A N 1
ATOM 531 C CA . LEU A 1 73 ? -1.807 -5.810 2.930 1.00 94.25 73 LEU A CA 1
ATOM 532 C C . LEU A 1 73 ? -0.709 -6.295 1.985 1.00 94.25 73 LEU A C 1
ATOM 534 O O . LEU A 1 73 ? 0.381 -6.665 2.432 1.00 94.25 73 LEU A O 1
ATOM 538 N N . ASP A 1 74 ? -1.013 -6.280 0.689 1.00 93.94 74 ASP A N 1
ATOM 539 C CA . ASP A 1 74 ? -0.065 -6.566 -0.384 1.00 93.94 74 ASP A CA 1
ATOM 540 C C . ASP A 1 74 ? 0.368 -5.269 -1.052 1.00 93.94 74 ASP A C 1
ATOM 542 O O . ASP A 1 74 ? -0.442 -4.541 -1.625 1.00 93.94 74 ASP A O 1
ATOM 546 N N . TYR A 1 75 ? 1.666 -5.002 -1.009 1.00 92.62 75 TYR A N 1
ATOM 547 C CA . TYR A 1 75 ? 2.273 -3.825 -1.606 1.00 92.62 75 TYR A CA 1
ATOM 548 C C . TYR A 1 75 ? 2.936 -4.226 -2.913 1.00 92.62 75 TYR A C 1
ATOM 550 O O . TYR A 1 75 ? 3.902 -4.988 -2.913 1.00 92.62 75 TYR A O 1
ATOM 558 N N . THR A 1 76 ? 2.398 -3.730 -4.025 1.00 92.12 76 THR A N 1
ATOM 559 C CA . THR A 1 76 ? 2.848 -4.087 -5.373 1.00 92.12 76 THR A CA 1
ATOM 560 C C . THR A 1 76 ? 2.920 -2.842 -6.245 1.00 92.12 76 THR A C 1
ATOM 562 O O . THR A 1 76 ? 2.005 -2.020 -6.228 1.00 92.12 76 THR A O 1
ATOM 565 N N . ILE A 1 77 ? 3.988 -2.713 -7.026 1.00 89.12 77 ILE A N 1
ATOM 566 C CA . ILE A 1 77 ? 4.090 -1.714 -8.089 1.00 89.12 77 ILE A CA 1
ATOM 567 C C . ILE A 1 77 ? 3.507 -2.337 -9.352 1.00 89.12 77 ILE A C 1
ATOM 569 O O . ILE A 1 77 ? 3.965 -3.385 -9.807 1.00 89.12 77 ILE A O 1
ATOM 573 N N . VAL A 1 78 ? 2.486 -1.691 -9.906 1.00 90.31 78 VAL A N 1
ATOM 574 C CA . VAL A 1 78 ? 1.813 -2.127 -11.130 1.00 90.31 78 VAL A CA 1
ATOM 575 C C . VAL A 1 78 ? 1.858 -0.979 -12.121 1.00 90.31 78 VAL A C 1
ATOM 577 O O . VAL A 1 78 ? 1.429 0.130 -11.802 1.00 90.31 78 VAL A O 1
ATOM 580 N N . VAL A 1 79 ? 2.360 -1.246 -13.326 1.00 90.44 79 VAL A N 1
ATOM 581 C CA . VAL A 1 79 ? 2.232 -0.300 -14.436 1.00 90.44 79 VAL A CA 1
ATOM 582 C C . VAL A 1 79 ? 0.752 -0.243 -14.824 1.00 90.44 79 VAL A C 1
ATOM 584 O O . VAL A 1 79 ? 0.177 -1.301 -15.107 1.00 90.44 79 VAL A O 1
ATOM 587 N N . PRO A 1 80 ? 0.107 0.941 -14.808 1.00 92.62 80 PRO A N 1
ATOM 588 C CA . PRO A 1 80 ? -1.298 1.069 -15.172 1.00 92.62 80 PRO A CA 1
ATOM 589 C C . PRO A 1 80 ? -1.581 0.447 -16.535 1.00 92.62 80 PRO A C 1
ATOM 591 O O . PRO A 1 80 ? -0.777 0.573 -17.453 1.00 92.62 80 PRO A O 1
ATOM 594 N N . ALA A 1 81 ? -2.744 -0.186 -16.689 1.00 90.62 81 ALA A N 1
ATOM 595 C CA . ALA A 1 81 ? -3.079 -0.918 -17.911 1.00 90.62 81 ALA A CA 1
ATOM 596 C C . ALA A 1 81 ? -3.056 -0.050 -19.185 1.00 90.62 81 ALA A C 1
ATOM 598 O O . ALA A 1 81 ? -2.861 -0.588 -20.267 1.00 90.62 81 ALA A O 1
ATOM 599 N N . SER A 1 82 ? -3.241 1.272 -19.071 1.00 93.88 82 SER A N 1
ATOM 600 C CA . SER A 1 82 ? -3.116 2.200 -20.205 1.00 93.88 82 SER A CA 1
ATOM 601 C C . SER A 1 82 ? -1.675 2.386 -20.690 1.00 93.88 82 SER A C 1
ATOM 603 O O . SER A 1 82 ? -1.478 2.715 -21.853 1.00 93.88 82 SER A O 1
ATOM 605 N N . GLU A 1 83 ? -0.692 2.163 -19.814 1.00 93.56 83 GLU A N 1
ATOM 606 C CA . GLU A 1 83 ? 0.741 2.374 -20.062 1.00 93.56 83 GLU A CA 1
ATOM 607 C C . GLU A 1 83 ? 1.528 1.056 -20.160 1.00 93.56 83 GLU A C 1
ATOM 609 O O . GLU A 1 83 ? 2.704 1.060 -20.514 1.00 93.56 83 GLU A O 1
ATOM 614 N N . ASN A 1 84 ? 0.898 -0.071 -19.820 1.00 90.00 84 ASN A N 1
ATOM 615 C CA . ASN A 1 84 ? 1.505 -1.397 -19.866 1.00 90.00 84 ASN A CA 1
ATOM 616 C C . ASN A 1 84 ? 1.389 -1.958 -21.288 1.00 90.00 84 ASN A C 1
ATOM 618 O O . ASN A 1 84 ? 0.288 -2.098 -21.822 1.00 90.00 84 ASN A O 1
ATOM 622 N N . ASN A 1 85 ? 2.515 -2.304 -21.907 1.00 90.06 85 ASN A N 1
ATOM 623 C CA . ASN A 1 85 ? 2.544 -2.851 -23.268 1.00 90.06 85 ASN A CA 1
ATOM 624 C C . ASN A 1 85 ? 2.248 -4.366 -23.312 1.00 90.06 85 ASN A C 1
ATOM 626 O O . ASN A 1 85 ? 2.335 -4.984 -24.372 1.00 90.06 85 ASN A O 1
ATOM 630 N N . GLY A 1 86 ? 1.894 -4.958 -22.168 1.00 89.25 86 GLY A N 1
ATOM 631 C CA . GLY A 1 86 ? 1.661 -6.385 -21.975 1.00 89.25 86 GLY A CA 1
ATOM 632 C C . GLY A 1 86 ? 2.868 -7.137 -21.410 1.00 89.25 86 GLY A C 1
ATOM 633 O O . GLY A 1 86 ? 2.765 -8.345 -21.187 1.00 89.25 86 GLY A O 1
ATOM 634 N N . HIS A 1 87 ? 3.995 -6.460 -21.172 1.00 87.56 87 HIS A N 1
ATOM 635 C CA . HIS A 1 87 ? 5.250 -7.086 -20.756 1.00 87.56 87 HIS A CA 1
ATOM 636 C C . HIS A 1 87 ? 5.781 -6.602 -19.406 1.00 87.56 87 HIS A C 1
ATOM 638 O O . HIS A 1 87 ? 6.818 -7.099 -18.973 1.00 87.56 87 HIS A O 1
ATOM 644 N N . GLU A 1 88 ? 5.096 -5.688 -18.715 1.00 89.00 88 GLU A N 1
ATOM 645 C CA . GLU A 1 88 ? 5.502 -5.248 -17.380 1.00 89.00 88 GLU A CA 1
ATOM 646 C C . GLU A 1 88 ? 4.751 -6.033 -16.287 1.00 89.00 88 GLU A C 1
ATOM 648 O O . GLU A 1 88 ? 3.605 -5.690 -15.962 1.00 89.00 88 GLU A O 1
ATOM 653 N N . PRO A 1 89 ? 5.348 -7.098 -15.705 1.00 88.38 89 PRO A N 1
ATOM 654 C CA . PRO A 1 89 ? 4.730 -7.815 -14.602 1.00 88.38 89 PRO A CA 1
ATOM 655 C C . PRO A 1 89 ? 4.696 -6.950 -13.329 1.00 88.38 89 PRO A C 1
ATOM 657 O O . PRO A 1 89 ? 5.555 -6.086 -13.136 1.00 88.38 89 PRO A O 1
ATOM 660 N N . PRO A 1 90 ? 3.743 -7.202 -12.418 1.00 89.69 90 PRO A N 1
ATOM 661 C CA . PRO A 1 90 ? 3.724 -6.558 -11.111 1.00 89.69 90 PRO A CA 1
ATOM 662 C C . PRO A 1 90 ? 4.994 -6.841 -10.293 1.00 89.69 90 PRO A C 1
ATOM 664 O O . PRO A 1 90 ? 5.429 -7.990 -10.195 1.00 89.69 90 PRO A O 1
ATOM 667 N N . ILE A 1 91 ? 5.546 -5.814 -9.642 1.00 87.75 91 ILE A N 1
ATOM 668 C CA . ILE A 1 91 ? 6.696 -5.940 -8.734 1.00 87.75 91 ILE A CA 1
ATOM 669 C C . ILE A 1 91 ? 6.186 -5.975 -7.295 1.00 87.75 91 ILE A C 1
ATOM 671 O O . ILE A 1 91 ? 5.671 -4.977 -6.787 1.00 87.75 91 ILE A O 1
ATOM 675 N N . VAL A 1 92 ? 6.331 -7.116 -6.623 1.00 89.19 92 VAL A N 1
ATOM 676 C CA . VAL A 1 92 ? 5.907 -7.287 -5.226 1.00 89.19 92 VAL A CA 1
ATOM 677 C C . VAL A 1 92 ? 6.958 -6.698 -4.288 1.00 89.19 92 VAL A C 1
ATOM 679 O O . VAL A 1 92 ? 8.117 -7.097 -4.319 1.00 89.19 92 VAL A O 1
ATOM 682 N N . LEU A 1 93 ? 6.541 -5.771 -3.426 1.00 90.38 93 LEU A N 1
ATOM 683 C CA . LEU A 1 93 ? 7.410 -5.108 -2.452 1.00 90.38 93 LEU A CA 1
ATOM 684 C C . LEU A 1 93 ? 7.369 -5.784 -1.082 1.00 90.38 93 LEU A C 1
ATOM 686 O O . LEU A 1 93 ? 8.406 -5.980 -0.454 1.00 90.38 93 LEU A O 1
ATOM 690 N N . ALA A 1 94 ? 6.167 -6.094 -0.592 1.00 91.69 94 ALA A N 1
ATOM 691 C CA . ALA A 1 94 ? 5.959 -6.739 0.699 1.00 91.69 94 ALA A CA 1
ATOM 692 C C . ALA A 1 94 ? 4.529 -7.277 0.831 1.00 91.69 94 ALA A C 1
ATOM 694 O O . ALA A 1 94 ? 3.587 -6.699 0.290 1.00 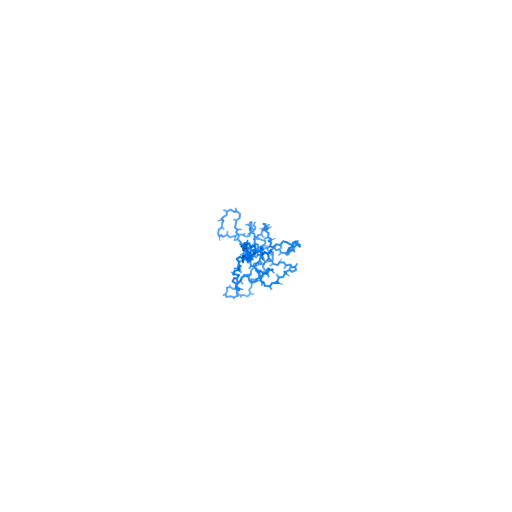91.69 94 ALA A O 1
ATOM 695 N N . ARG A 1 95 ? 4.367 -8.322 1.646 1.00 93.75 95 ARG A N 1
ATOM 696 C CA . ARG A 1 95 ? 3.089 -8.701 2.260 1.00 93.75 95 ARG A CA 1
ATOM 697 C C . ARG A 1 95 ? 3.203 -8.481 3.759 1.00 93.75 95 ARG A C 1
ATOM 699 O O . ARG A 1 95 ? 4.128 -9.003 4.380 1.00 93.75 95 ARG A O 1
ATOM 706 N N . ARG A 1 96 ? 2.278 -7.726 4.349 1.00 94.00 96 ARG A N 1
ATOM 707 C CA . ARG A 1 96 ? 2.304 -7.399 5.781 1.00 94.00 96 ARG A CA 1
ATOM 708 C C . ARG A 1 96 ? 0.958 -7.669 6.427 1.00 94.00 96 ARG A C 1
ATOM 710 O O . ARG A 1 96 ? -0.089 -7.472 5.824 1.00 94.00 96 ARG A O 1
ATOM 717 N N . THR A 1 97 ? 0.996 -8.144 7.664 1.00 93.19 97 THR A N 1
ATOM 718 C CA . THR A 1 97 ? -0.194 -8.274 8.509 1.00 93.19 97 THR A CA 1
ATOM 719 C C . THR A 1 97 ? -0.207 -7.092 9.460 1.00 93.19 97 THR A C 1
ATOM 721 O O . THR A 1 97 ? 0.790 -6.849 10.141 1.00 93.19 97 THR A O 1
ATOM 724 N N . VAL A 1 98 ? -1.313 -6.352 9.499 1.00 88.62 98 VAL A N 1
ATOM 725 C CA . VAL A 1 98 ? -1.457 -5.232 10.430 1.00 88.62 98 VAL A CA 1
ATOM 726 C C . VAL A 1 98 ? -1.714 -5.805 11.828 1.00 88.62 98 VAL A C 1
ATOM 728 O O . VAL A 1 98 ? -2.594 -6.658 11.971 1.00 88.62 98 VAL A O 1
ATOM 731 N N . PRO A 1 99 ? -0.952 -5.402 12.864 1.00 86.88 99 PRO A N 1
ATOM 732 C CA . PRO A 1 99 ? -1.183 -5.874 14.224 1.00 86.88 99 PRO A CA 1
ATOM 733 C C . PRO A 1 99 ? -2.620 -5.611 14.678 1.00 86.88 99 PRO A C 1
ATOM 735 O O . PRO A 1 99 ? -3.197 -4.571 14.358 1.00 86.88 99 PRO A O 1
ATOM 738 N N . ALA A 1 100 ? -3.189 -6.531 15.460 1.00 85.69 100 ALA A N 1
ATOM 739 C CA . ALA A 1 100 ? -4.548 -6.385 15.970 1.00 85.69 100 ALA A CA 1
ATOM 740 C C . ALA A 1 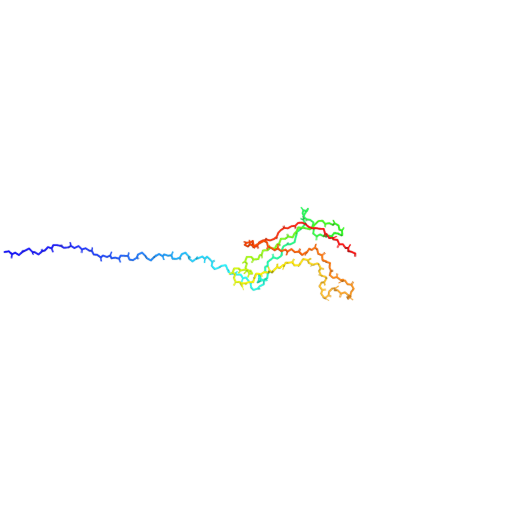100 ? -4.713 -5.057 16.734 1.00 85.69 100 ALA A C 1
ATOM 742 O O . ALA A 1 100 ? -3.930 -4.746 17.631 1.00 85.69 100 ALA A O 1
ATOM 743 N N . GLY A 1 101 ? -5.731 -4.277 16.364 1.00 84.44 101 GLY A N 1
ATOM 744 C CA . GLY A 1 101 ? -6.003 -2.960 16.947 1.00 84.44 101 GLY A CA 1
ATOM 745 C C . GLY A 1 101 ? -5.170 -1.808 16.374 1.00 84.44 101 GLY A C 1
ATOM 746 O O . GLY A 1 101 ? -5.442 -0.660 16.718 1.00 84.44 101 GLY A O 1
ATOM 747 N N . SER A 1 102 ? -4.201 -2.070 15.489 1.00 90.25 102 SER A N 1
ATOM 748 C CA . SER A 1 102 ? -3.537 -1.010 14.728 1.00 90.25 102 SER A CA 1
ATOM 749 C C . SER A 1 102 ? -4.376 -0.614 13.515 1.00 90.25 102 SER A C 1
ATOM 751 O O . SER A 1 102 ? -4.934 -1.462 12.821 1.00 90.25 102 SER A O 1
ATOM 753 N N . LEU A 1 103 ? -4.424 0.688 13.244 1.00 94.12 103 LEU A N 1
ATOM 754 C CA . LEU A 1 103 ? -5.027 1.266 12.039 1.00 94.12 103 LEU A CA 1
ATOM 755 C C . LEU A 1 103 ? -3.967 1.750 11.043 1.00 94.12 103 LEU A C 1
ATOM 757 O O . LEU A 1 103 ? -4.310 2.233 9.970 1.00 94.12 103 LEU A O 1
ATOM 761 N N . LEU A 1 104 ? -2.686 1.632 11.400 1.00 94.88 104 LEU A N 1
ATOM 762 C CA . LEU A 1 104 ? -1.563 2.147 10.628 1.00 94.88 104 LEU A CA 1
ATOM 763 C C . LEU A 1 104 ? -0.551 1.033 10.347 1.00 94.88 104 LEU A C 1
ATOM 765 O O . LEU A 1 104 ? -0.268 0.202 11.216 1.00 94.88 104 LEU A O 1
ATOM 769 N N . ASP A 1 105 ? 0.024 1.060 9.147 1.00 94.19 105 ASP A N 1
ATOM 770 C CA . ASP A 1 105 ? 1.223 0.302 8.781 1.00 94.19 105 ASP A CA 1
ATOM 771 C C . ASP A 1 105 ? 2.224 1.258 8.132 1.00 94.19 105 ASP A C 1
ATOM 773 O O . ASP A 1 105 ? 1.866 2.039 7.250 1.00 94.19 105 ASP A O 1
ATOM 777 N N . GLU A 1 106 ? 3.470 1.221 8.596 1.00 94.81 106 GLU A N 1
ATOM 778 C CA . GLU A 1 106 ? 4.539 2.098 8.123 1.00 94.81 106 GLU A CA 1
ATOM 779 C C . GLU A 1 106 ? 5.857 1.325 8.082 1.00 94.81 106 GLU A C 1
ATOM 781 O O . GLU A 1 106 ? 6.221 0.634 9.041 1.00 94.81 106 GLU A O 1
ATOM 786 N N . PHE A 1 107 ? 6.554 1.393 6.948 1.00 93.81 107 PHE A N 1
ATOM 787 C CA . PHE A 1 107 ? 7.837 0.727 6.756 1.00 93.81 107 PHE A CA 1
ATOM 788 C C . PHE A 1 107 ? 8.604 1.286 5.558 1.00 93.81 107 PHE A C 1
ATOM 790 O O . PHE A 1 107 ? 8.025 1.837 4.624 1.00 93.81 107 PHE A O 1
ATOM 797 N N . THR A 1 108 ? 9.916 1.059 5.567 1.00 93.94 108 THR A N 1
ATOM 798 C CA . THR A 1 108 ? 10.791 1.309 4.419 1.00 93.94 108 THR A CA 1
ATOM 799 C C . THR A 1 108 ? 11.128 -0.011 3.737 1.00 93.94 108 THR A C 1
ATOM 801 O O . THR A 1 108 ? 11.423 -1.004 4.405 1.00 93.94 108 THR A O 1
ATOM 804 N N . THR A 1 109 ? 11.095 -0.026 2.409 1.00 92.25 109 THR A N 1
ATOM 805 C CA . THR A 1 109 ? 11.526 -1.156 1.576 1.00 92.25 109 THR A CA 1
ATOM 806 C C . THR A 1 109 ? 12.315 -0.659 0.368 1.00 92.25 109 THR A C 1
ATOM 808 O O . THR A 1 109 ? 12.372 0.542 0.121 1.00 92.25 109 THR A O 1
ATOM 811 N N . LYS A 1 110 ? 12.924 -1.571 -0.389 1.00 88.75 110 LYS A N 1
ATOM 812 C CA . LYS A 1 110 ? 13.661 -1.251 -1.616 1.00 88.75 110 LYS A CA 1
ATOM 813 C C . LYS A 1 110 ? 12.844 -1.560 -2.861 1.00 88.75 110 LYS A C 1
ATOM 815 O O . LYS A 1 110 ? 12.110 -2.547 -2.892 1.00 88.75 110 LYS A O 1
ATOM 820 N N . VAL A 1 111 ? 13.044 -0.775 -3.919 1.00 80.62 111 VAL A N 1
ATOM 821 C CA . VAL A 1 111 ? 12.594 -1.143 -5.271 1.00 80.62 111 VAL A CA 1
ATOM 822 C C . VAL A 1 111 ? 13.462 -2.289 -5.778 1.00 80.62 111 VAL A C 1
ATOM 824 O O . VAL A 1 111 ? 14.491 -2.062 -6.409 1.00 80.62 111 VAL A O 1
ATOM 827 N N . SER A 1 112 ? 13.096 -3.530 -5.474 1.00 67.31 112 SER A N 1
ATOM 828 C CA . SER A 1 112 ? 13.793 -4.692 -6.026 1.00 67.31 112 SER A CA 1
ATOM 829 C C . SER A 1 112 ? 13.135 -5.097 -7.338 1.00 67.31 112 SER A C 1
ATOM 831 O O . SER A 1 112 ? 11.986 -5.527 -7.345 1.00 67.31 112 SER A O 1
ATOM 833 N N . VAL A 1 113 ? 13.864 -4.975 -8.443 1.00 57.94 113 VAL A N 1
ATOM 834 C CA . VAL A 1 113 ? 13.505 -5.629 -9.706 1.00 57.94 113 VAL A CA 1
ATOM 835 C C . VAL A 1 113 ? 14.100 -7.036 -9.638 1.00 57.94 113 VAL A C 1
ATOM 837 O O . VAL A 1 113 ? 15.289 -7.167 -9.346 1.00 57.94 113 VAL A O 1
ATOM 840 N N . ILE A 1 114 ? 13.262 -8.064 -9.793 1.00 52.06 114 ILE A N 1
ATOM 841 C CA . ILE A 1 114 ? 13.693 -9.472 -9.866 1.00 52.06 114 ILE A CA 1
ATOM 842 C C . ILE A 1 114 ? 14.109 -9.778 -11.301 1.00 52.06 114 ILE A C 1
ATOM 844 O O . ILE A 1 114 ? 13.358 -9.359 -12.211 1.00 52.06 114 ILE A O 1
#

Organism: NCBI:txid84603

Secondary structure (DSSP, 8-state):
----------------------------GGGTT-EEEEE-TT--SS--TT-EEEEEEE-HHHHHTT----S-EEEEE---TTT--S----EEEEEEPPPTT--EEEEEEE----

Sequence (114 aa):
MKFAISTTLLYLSGLVASASVYPRQSCPEATRFGILTVSSPSGATSYNPGDDISIKVDLTCAVNDFGIVPAYLDYTIVVPASENNGHEPPIVLARRTVPAGSLLDEFTTKVSVI

Radius of gyration: 27.9 Å; chains: 1; bounding box: 73×39×88 Å